Protein AF-A0A5E7UI82-F1 (afdb_monomer_lite)

Secondary structure (DSSP, 8-state):
-HHHHHH-SS-----------EEEEE-TTS-HHHHHHHHHHHHHGGGG-STT-EEEEEE-GGGHHHHHHHHHHHHHTS-BS-TTSTT--B---S-HHHHHHHHHHHHHHHHTT---SS------

InterPro domains:
  IPR015590 Aldehyde dehydrogenase domain [PF00171] (9-121)
  IPR016161 Aldehyde/histidinol dehydrogenase [SSF53720] (8-122)
  IPR016162 Aldehyde dehydrogenase, N-terminal [G3DSA:3.40.605.10] (8-19)
  IPR016163 Aldehyde dehydrogenase, C-terminal [G3DSA:3.40.309.10] (20-122)
  IPR029510 Aldehyde dehydrogenase, glutamic acid active site [PS00687] (16-23)

Structure (mmCIF, N/CA/C/O backbone):
data_AF-A0A5E7UI82-F1
#
_entry.id   AF-A0A5E7UI82-F1
#
loop_
_atom_site.group_PDB
_atom_site.id
_atom_site.type_symbol
_atom_site.label_atom_id
_atom_site.label_alt_id
_atom_site.label_comp_id
_atom_site.label_asym_id
_atom_site.label_entity_id
_atom_site.label_seq_id
_atom_site.pdbx_PDB_ins_code
_atom_site.Cartn_x
_atom_site.Cartn_y
_atom_site.Cartn_z
_atom_site.occupancy
_atom_site.B_iso_or_equiv
_atom_site.auth_seq_id
_atom_site.auth_comp_id
_atom_site.auth_asym_id
_atom_site.auth_atom_id
_atom_site.pdbx_PDB_model_num
ATOM 1 N N . MET A 1 1 ? 8.226 8.620 -22.825 1.00 57.12 1 MET A N 1
ATOM 2 C CA . MET A 1 1 ? 7.132 8.193 -23.726 1.00 57.12 1 MET A CA 1
ATOM 3 C C . MET A 1 1 ? 6.188 9.333 -24.093 1.00 57.12 1 MET A C 1
ATOM 5 O O . MET A 1 1 ? 6.048 9.569 -25.282 1.00 57.12 1 MET A O 1
ATOM 9 N N . GLY A 1 2 ? 5.618 10.084 -23.137 1.00 66.12 2 GLY A N 1
ATOM 10 C CA . GLY A 1 2 ? 4.717 11.211 -23.448 1.00 66.12 2 GLY A CA 1
ATOM 11 C C . GLY A 1 2 ? 5.321 12.284 -24.367 1.00 66.12 2 GLY A C 1
ATOM 12 O O . GLY A 1 2 ? 4.679 12.689 -25.323 1.00 66.12 2 GLY A O 1
ATOM 13 N N . ALA A 1 3 ? 6.590 12.663 -24.168 1.00 74.06 3 ALA A N 1
ATOM 14 C CA . ALA A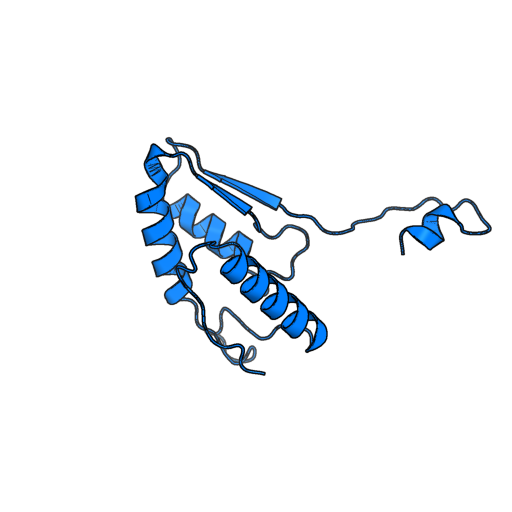 1 3 ? 7.254 13.653 -25.025 1.00 74.06 3 ALA A CA 1
ATOM 15 C C . ALA A 1 3 ? 7.252 13.255 -26.513 1.00 74.06 3 ALA A C 1
ATOM 17 O O . ALA A 1 3 ? 6.816 14.034 -27.345 1.00 74.06 3 ALA A O 1
ATOM 18 N N . LEU A 1 4 ? 7.631 12.014 -26.842 1.00 71.12 4 LEU A N 1
ATOM 19 C CA . LEU A 1 4 ? 7.652 11.516 -28.226 1.00 71.12 4 LEU A CA 1
ATOM 20 C C . LEU A 1 4 ? 6.255 11.424 -28.860 1.00 71.12 4 LEU A C 1
ATOM 22 O O . LEU A 1 4 ? 6.140 11.504 -30.079 1.00 71.12 4 LEU A O 1
ATOM 26 N N . ALA A 1 5 ? 5.205 11.263 -28.049 1.00 72.19 5 ALA A N 1
ATOM 27 C CA . ALA A 1 5 ? 3.826 11.296 -28.528 1.00 72.19 5 ALA A CA 1
ATOM 28 C C . ALA A 1 5 ? 3.387 12.709 -28.957 1.00 72.19 5 ALA A C 1
ATOM 30 O O . ALA A 1 5 ? 2.536 12.835 -29.831 1.00 72.19 5 ALA A O 1
ATOM 31 N N . VAL A 1 6 ? 3.978 13.756 -28.371 1.00 73.12 6 VAL A N 1
ATOM 32 C CA . VAL A 1 6 ? 3.637 15.165 -28.642 1.00 73.12 6 VAL A CA 1
ATOM 33 C C . VAL A 1 6 ? 4.618 15.818 -29.624 1.00 73.12 6 VAL A C 1
ATOM 35 O O . VAL A 1 6 ? 4.234 16.713 -30.368 1.00 73.12 6 VAL A O 1
ATOM 38 N N . THR A 1 7 ? 5.876 15.368 -29.662 1.00 80.31 7 THR A N 1
ATOM 39 C CA . THR A 1 7 ? 6.951 15.964 -30.480 1.00 80.31 7 THR A CA 1
ATOM 40 C C . THR A 1 7 ? 7.342 15.130 -31.700 1.00 80.31 7 THR A C 1
ATOM 42 O O . THR A 1 7 ? 8.289 15.472 -32.408 1.00 80.31 7 THR A O 1
ATOM 45 N N . GLY A 1 8 ? 6.645 14.018 -31.951 1.00 80.81 8 GLY A N 1
ATOM 46 C CA . GLY A 1 8 ? 6.918 13.154 -33.092 1.00 80.81 8 GLY A CA 1
ATOM 47 C C . GLY A 1 8 ? 6.693 13.871 -34.435 1.00 80.81 8 GLY A C 1
ATOM 48 O O . GLY A 1 8 ? 5.761 14.660 -34.562 1.00 80.81 8 GLY A O 1
ATOM 49 N N . PRO A 1 9 ? 7.479 13.557 -35.483 1.00 82.56 9 PRO A N 1
ATOM 50 C CA . PRO A 1 9 ? 7.353 14.182 -36.808 1.00 82.56 9 PRO A CA 1
ATOM 51 C C . PRO A 1 9 ? 6.059 13.804 -37.552 1.00 82.56 9 PRO A C 1
ATOM 53 O O . PRO A 1 9 ? 5.797 14.307 -38.640 1.00 82.56 9 PRO A O 1
ATOM 56 N N . THR A 1 10 ? 5.258 12.889 -36.998 1.00 81.25 10 THR A N 1
ATOM 57 C CA . THR A 1 10 ? 3.989 12.424 -37.570 1.00 81.25 10 THR A CA 1
ATOM 58 C C . THR A 1 10 ? 2.903 12.430 -36.502 1.00 81.25 10 THR A C 1
ATOM 60 O O . THR A 1 10 ? 3.121 11.958 -35.386 1.00 81.25 10 THR A O 1
ATOM 63 N N . LEU A 1 11 ? 1.716 12.928 -36.857 1.00 78.88 11 LEU A N 1
ATOM 64 C CA . LEU A 1 11 ? 0.528 12.900 -36.003 1.00 78.88 11 LEU A CA 1
ATOM 65 C C . LEU A 1 11 ? -0.033 11.476 -35.953 1.00 78.88 11 LEU A C 1
ATOM 67 O O . LEU A 1 11 ? -0.813 11.062 -36.811 1.00 78.88 11 LEU A O 1
ATOM 71 N N . LYS A 1 12 ? 0.387 10.711 -34.945 1.00 81.31 12 LYS A N 1
ATOM 72 C CA . LYS A 1 12 ? -0.172 9.389 -34.645 1.00 81.31 12 LYS A CA 1
ATOM 73 C C . LYS A 1 12 ? -1.218 9.511 -33.545 1.00 81.31 12 LYS A C 1
ATOM 75 O O . LYS A 1 12 ? -1.016 10.218 -32.564 1.00 81.31 12 LYS A O 1
ATOM 80 N N . ARG A 1 13 ? -2.324 8.776 -33.682 1.00 83.19 13 ARG A N 1
ATOM 81 C CA . ARG A 1 13 ? -3.260 8.579 -32.572 1.00 83.19 13 ARG A CA 1
ATOM 82 C C . ARG A 1 13 ? -2.550 7.767 -31.487 1.00 83.19 13 ARG A C 1
ATOM 84 O O . ARG A 1 13 ? -1.969 6.728 -31.790 1.00 83.19 13 ARG A O 1
ATOM 91 N N . VAL A 1 14 ? -2.605 8.238 -30.246 1.00 85.88 14 VAL A N 1
ATOM 92 C CA . VAL A 1 14 ? -1.973 7.585 -29.094 1.00 85.88 14 VAL A CA 1
ATOM 93 C C . VAL A 1 14 ? -2.997 7.336 -27.991 1.00 85.88 14 VAL A C 1
ATOM 95 O O . VAL A 1 14 ? -3.899 8.145 -27.793 1.00 85.88 14 VAL A O 1
ATOM 98 N N . GLY A 1 15 ? -2.840 6.216 -27.286 1.00 89.12 15 GLY A N 1
ATOM 99 C CA . GLY A 1 15 ? -3.470 5.939 -25.995 1.00 89.12 15 GLY A CA 1
ATOM 100 C C . GLY A 1 15 ? -2.361 5.719 -24.970 1.00 89.12 15 GLY A C 1
ATOM 101 O O . GLY A 1 15 ? -1.423 4.970 -25.248 1.00 89.12 15 GLY A O 1
ATOM 102 N N . LEU A 1 16 ? -2.411 6.430 -23.844 1.00 90.06 16 LEU A N 1
ATOM 103 C CA . LEU A 1 16 ? -1.355 6.433 -22.831 1.00 90.06 16 LEU A CA 1
ATOM 104 C C . LEU A 1 16 ? -1.950 6.089 -21.464 1.00 90.06 16 LEU A C 1
ATOM 106 O O . LEU A 1 16 ? -2.747 6.857 -20.942 1.00 90.06 16 LEU A O 1
ATOM 110 N N . GLU A 1 17 ? -1.485 4.991 -20.871 1.00 90.31 17 GLU A N 1
ATOM 111 C CA . GLU A 1 17 ? -1.808 4.578 -19.501 1.00 90.31 17 GLU A CA 1
ATOM 112 C C . GLU A 1 17 ? -0.559 4.785 -18.634 1.00 90.31 17 GLU A C 1
ATOM 114 O O . GLU A 1 17 ? 0.418 4.043 -18.744 1.00 90.31 17 GLU A O 1
ATOM 119 N N . LEU A 1 18 ? -0.537 5.857 -17.839 1.00 91.88 18 LEU A N 1
ATOM 120 C CA . LEU A 1 18 ? 0.688 6.376 -17.203 1.00 91.88 18 LEU A CA 1
ATOM 121 C C . LEU A 1 18 ? 0.782 6.082 -15.699 1.00 91.88 18 LEU A C 1
ATOM 123 O O . LEU A 1 18 ? 1.606 6.673 -15.001 1.00 91.88 18 LEU A O 1
ATOM 127 N N . GLY A 1 19 ? -0.039 5.151 -15.213 1.00 90.00 19 GLY A N 1
ATOM 128 C CA . GLY A 1 19 ? -0.184 4.871 -13.788 1.00 90.00 19 GLY A CA 1
ATOM 129 C C . GLY A 1 19 ? -1.078 5.885 -13.076 1.00 90.00 19 GLY A C 1
ATOM 130 O O . GLY A 1 19 ? -1.655 6.776 -13.698 1.00 90.00 19 GLY A O 1
ATOM 131 N N . GLY A 1 20 ? -1.189 5.740 -11.757 1.00 89.75 20 GLY A N 1
ATOM 132 C CA . GLY A 1 20 ? -1.992 6.621 -10.920 1.00 89.75 20 GLY A CA 1
ATOM 133 C C . GLY A 1 20 ? -1.590 6.565 -9.448 1.00 89.75 20 GLY A C 1
ATOM 134 O O . GLY A 1 20 ? -0.725 5.792 -9.038 1.00 89.75 20 GLY A O 1
ATOM 135 N N . ASN A 1 21 ? -2.241 7.410 -8.655 1.00 91.56 21 ASN A N 1
ATOM 136 C CA . ASN A 1 21 ? -2.164 7.411 -7.198 1.00 91.56 21 ASN A CA 1
ATOM 137 C C . ASN A 1 21 ? -3.572 7.155 -6.648 1.00 91.56 21 ASN A C 1
ATOM 139 O O . ASN A 1 21 ? -4.239 8.085 -6.198 1.00 91.56 21 ASN A O 1
ATOM 143 N N . ALA A 1 22 ? -4.070 5.928 -6.832 1.00 95.00 22 ALA A N 1
ATOM 144 C CA . ALA A 1 22 ? -5.485 5.631 -6.639 1.00 95.00 22 ALA A CA 1
ATOM 145 C C . ALA A 1 22 ? -5.886 5.764 -5.155 1.00 95.00 22 ALA A C 1
ATOM 147 O O . ALA A 1 22 ? -5.217 5.171 -4.298 1.00 95.00 22 ALA A O 1
ATOM 148 N N . PRO A 1 23 ? -6.949 6.533 -4.844 1.00 96.56 23 PRO A N 1
ATOM 149 C CA . PRO A 1 23 ? -7.483 6.624 -3.497 1.00 96.56 23 PRO A CA 1
ATOM 150 C C . PRO A 1 23 ? -8.394 5.432 -3.173 1.00 96.56 23 PRO A C 1
ATOM 152 O O . PRO A 1 23 ? -9.140 4.951 -4.026 1.00 96.56 23 PRO A O 1
ATOM 155 N N . CYS A 1 24 ? -8.382 5.009 -1.914 1.00 97.44 24 CYS A N 1
ATOM 156 C CA . CYS A 1 24 ? -9.345 4.091 -1.314 1.00 97.44 24 CYS A CA 1
ATOM 157 C C . CYS A 1 24 ? -10.061 4.840 -0.188 1.00 97.44 24 CYS A C 1
ATOM 159 O O . CYS A 1 24 ? -9.420 5.193 0.798 1.00 97.44 24 CYS A O 1
ATOM 161 N N . VAL A 1 25 ? -11.356 5.116 -0.347 1.00 98.19 25 VAL A N 1
ATOM 162 C CA . VAL A 1 25 ? -12.147 5.891 0.623 1.00 98.19 25 VAL A CA 1
ATOM 163 C C . VAL A 1 25 ? -13.026 4.945 1.438 1.00 98.19 25 VAL A C 1
ATOM 165 O O . VAL A 1 25 ? -13.784 4.174 0.854 1.00 98.19 25 VAL A O 1
ATOM 168 N N . VAL A 1 26 ? -12.917 5.007 2.764 1.00 98.44 26 VAL A N 1
ATOM 169 C CA . VAL A 1 26 ? -13.695 4.217 3.729 1.00 98.44 26 VAL A CA 1
ATOM 170 C C . VAL A 1 26 ? -14.590 5.175 4.509 1.00 98.44 26 VAL A C 1
ATOM 172 O O . VAL A 1 26 ? -14.083 6.073 5.177 1.00 98.44 26 VAL A O 1
ATOM 175 N N . LEU A 1 27 ? -15.904 5.013 4.369 1.00 98.44 27 LEU A N 1
ATOM 176 C CA . LEU A 1 27 ? -16.913 5.845 5.030 1.00 98.44 27 LEU A CA 1
ATOM 177 C C . LEU A 1 27 ? -17.353 5.218 6.359 1.00 98.44 27 LEU A C 1
ATOM 179 O O . LEU A 1 27 ? -17.062 4.052 6.615 1.00 98.44 27 LEU A O 1
ATOM 183 N N . ASP A 1 28 ? -18.037 5.998 7.190 1.00 97.94 28 ASP A N 1
ATOM 184 C CA . ASP A 1 28 ? -18.496 5.628 8.536 1.00 97.94 28 ASP A CA 1
ATOM 185 C C . ASP A 1 28 ? -19.467 4.433 8.566 1.00 97.94 28 ASP A C 1
ATOM 187 O O . ASP A 1 28 ? -19.557 3.731 9.572 1.00 97.94 28 ASP A O 1
ATOM 191 N N . ASP A 1 29 ? -20.162 4.170 7.460 1.00 97.75 29 ASP A N 1
ATOM 192 C CA . ASP A 1 29 ? -21.077 3.039 7.288 1.00 97.75 29 ASP A CA 1
ATOM 193 C C . ASP A 1 29 ? -20.427 1.788 6.668 1.00 97.75 29 ASP A C 1
ATOM 195 O O . ASP A 1 29 ? -21.113 0.791 6.411 1.00 97.75 29 ASP A O 1
ATOM 199 N N . ALA A 1 30 ? -19.114 1.815 6.421 1.00 98.06 30 ALA A N 1
ATOM 200 C CA . ALA A 1 30 ? -18.404 0.694 5.826 1.00 98.06 30 ALA A CA 1
ATOM 201 C C . ALA A 1 30 ? -18.311 -0.507 6.781 1.00 98.06 30 ALA A C 1
ATOM 203 O O . ALA A 1 30 ? -18.058 -0.377 7.977 1.00 98.06 30 ALA A O 1
ATOM 204 N N . ASP A 1 31 ? -18.412 -1.712 6.217 1.00 98.38 31 ASP A N 1
ATOM 205 C CA . ASP A 1 31 ? -17.972 -2.927 6.904 1.00 98.38 31 ASP A CA 1
ATOM 206 C C . ASP A 1 31 ? -16.449 -2.859 7.095 1.00 98.38 31 ASP A C 1
ATOM 208 O O . ASP A 1 31 ? -15.688 -2.900 6.121 1.00 98.38 31 ASP A O 1
ATOM 212 N N . LEU A 1 32 ? -16.013 -2.719 8.350 1.00 97.94 32 LEU A N 1
ATOM 213 C CA . LEU A 1 32 ? -14.616 -2.478 8.702 1.00 97.94 32 LEU A CA 1
ATOM 214 C C . LEU A 1 32 ? -13.696 -3.625 8.261 1.00 97.94 32 LEU A C 1
ATOM 216 O O . LEU A 1 32 ? -12.637 -3.379 7.680 1.00 97.94 32 LEU A O 1
ATOM 220 N N . ASP A 1 33 ? -14.105 -4.873 8.488 1.00 98.12 33 ASP A N 1
ATOM 221 C CA . ASP A 1 33 ? -13.303 -6.051 8.151 1.00 98.12 33 ASP A CA 1
ATOM 222 C C . ASP A 1 33 ? -13.125 -6.178 6.636 1.00 98.12 33 ASP A C 1
ATOM 224 O O . ASP A 1 33 ? -12.019 -6.446 6.139 1.00 98.12 33 ASP A O 1
ATOM 228 N N . LEU A 1 34 ? -14.206 -5.945 5.887 1.00 98.44 34 LEU A N 1
ATOM 229 C CA . LEU A 1 34 ? -14.173 -5.935 4.431 1.00 98.44 34 LEU A CA 1
ATOM 230 C C . LEU A 1 34 ? -13.328 -4.773 3.898 1.00 98.44 34 LEU A C 1
ATOM 232 O O . LEU A 1 34 ? -12.528 -4.978 2.981 1.00 98.44 34 LEU A O 1
ATOM 236 N N . ALA A 1 35 ? -13.468 -3.576 4.471 1.00 98.50 35 ALA A N 1
ATOM 237 C CA . ALA A 1 35 ? -12.710 -2.393 4.078 1.00 98.50 35 ALA A CA 1
ATOM 238 C C . ALA A 1 35 ? -11.204 -2.595 4.293 1.00 98.50 35 ALA A C 1
ATOM 240 O O . ALA A 1 35 ? -10.410 -2.346 3.381 1.00 98.50 35 ALA A O 1
ATOM 241 N N . VAL A 1 36 ? -10.804 -3.118 5.456 1.00 98.69 36 VAL A N 1
ATOM 242 C CA . VAL A 1 36 ? -9.406 -3.458 5.758 1.00 98.69 36 VAL A CA 1
ATOM 243 C C . VAL A 1 36 ? -8.892 -4.520 4.790 1.00 98.69 36 VAL A C 1
ATOM 245 O O . VAL A 1 36 ? -7.810 -4.363 4.221 1.00 98.69 36 VAL A O 1
ATOM 248 N N . HIS A 1 37 ? -9.661 -5.586 4.546 1.00 98.25 37 HIS A N 1
ATOM 249 C CA . HIS A 1 37 ? -9.268 -6.626 3.594 1.00 98.25 37 HIS A CA 1
ATOM 250 C C . HIS A 1 37 ? -9.053 -6.060 2.182 1.00 98.25 37 HIS A C 1
ATOM 252 O O . HIS A 1 37 ? -8.004 -6.298 1.576 1.00 98.25 37 HIS A O 1
ATOM 258 N N . ALA A 1 38 ? -10.007 -5.275 1.677 1.00 98.12 38 ALA A N 1
ATOM 259 C CA . ALA A 1 38 ? -9.928 -4.652 0.362 1.00 98.12 38 ALA A CA 1
ATOM 260 C C . ALA A 1 38 ? -8.736 -3.691 0.255 1.00 98.12 38 ALA A C 1
ATOM 262 O O . ALA A 1 38 ? -8.021 -3.712 -0.748 1.00 98.12 38 ALA A O 1
ATOM 263 N N . ALA A 1 39 ? -8.470 -2.899 1.297 1.00 98.31 39 ALA A N 1
ATOM 264 C CA . ALA A 1 39 ? -7.332 -1.990 1.342 1.00 98.31 39 ALA A CA 1
ATOM 265 C C . ALA A 1 39 ? -5.990 -2.738 1.322 1.00 98.31 39 ALA A C 1
ATOM 267 O O . ALA A 1 39 ? -5.083 -2.353 0.581 1.00 98.31 39 ALA A O 1
ATOM 268 N N . VAL A 1 40 ? -5.860 -3.834 2.082 1.00 98.19 40 VAL A N 1
ATOM 269 C CA . VAL A 1 40 ? -4.641 -4.658 2.086 1.00 98.19 40 VAL A CA 1
ATOM 270 C C . VAL A 1 40 ? -4.407 -5.283 0.714 1.00 98.19 40 VAL A C 1
ATOM 272 O O . VAL A 1 40 ? -3.314 -5.149 0.161 1.00 98.19 40 VAL A O 1
ATOM 275 N N . VAL A 1 41 ? -5.425 -5.910 0.120 1.00 97.06 41 VAL A N 1
ATOM 276 C CA . VAL A 1 41 ? -5.306 -6.491 -1.226 1.00 97.06 41 VAL A CA 1
ATOM 277 C C . VAL A 1 41 ? -4.966 -5.404 -2.248 1.00 97.06 41 VAL A C 1
ATOM 279 O O . VAL A 1 41 ? -4.004 -5.549 -3.001 1.00 97.06 41 VAL A O 1
ATOM 282 N N . GLY A 1 42 ? -5.690 -4.283 -2.236 1.00 97.12 42 GLY A N 1
ATOM 283 C CA . GLY A 1 42 ? -5.485 -3.173 -3.167 1.00 97.12 42 GLY A CA 1
ATOM 284 C C . GLY A 1 42 ? -4.108 -2.514 -3.058 1.00 97.12 42 GLY A C 1
ATOM 285 O O . GLY A 1 42 ? -3.587 -2.021 -4.060 1.00 97.12 42 GLY A O 1
ATOM 286 N N . ARG A 1 43 ? -3.488 -2.515 -1.871 1.00 97.06 43 ARG A N 1
ATOM 287 C CA . ARG A 1 43 ? -2.153 -1.937 -1.666 1.00 97.06 43 ARG A CA 1
ATOM 288 C C . ARG A 1 43 ? -1.019 -2.910 -1.979 1.00 97.06 43 ARG A C 1
ATOM 290 O O . ARG A 1 43 ? -0.002 -2.474 -2.523 1.00 97.06 43 ARG A O 1
ATOM 297 N N . PHE A 1 44 ? -1.161 -4.179 -1.596 1.00 96.75 44 PHE A N 1
ATOM 298 C CA . PHE A 1 44 ? -0.046 -5.130 -1.527 1.00 96.75 44 PHE A CA 1
ATOM 299 C C . PHE A 1 44 ? -0.063 -6.223 -2.601 1.00 96.75 44 PHE A C 1
ATOM 301 O O . PHE A 1 44 ? 0.951 -6.908 -2.772 1.00 96.75 44 PHE A O 1
ATOM 308 N N . LEU A 1 45 ? -1.147 -6.366 -3.374 1.00 94.81 45 LEU A N 1
ATOM 309 C CA . LEU A 1 45 ? -1.160 -7.256 -4.535 1.00 94.81 45 LEU A CA 1
ATOM 310 C C . LEU A 1 45 ? -0.020 -6.881 -5.494 1.00 94.81 45 LEU A C 1
ATOM 312 O O . LEU A 1 45 ? 0.200 -5.708 -5.798 1.00 94.81 45 LEU A O 1
ATOM 316 N N . HIS A 1 46 ? 0.739 -7.886 -5.936 1.00 94.62 46 HIS A N 1
ATOM 317 C CA . HIS A 1 46 ? 1.952 -7.698 -6.738 1.00 94.62 46 HIS A CA 1
ATOM 318 C C . HIS A 1 46 ? 2.934 -6.672 -6.134 1.00 94.62 46 HIS A C 1
ATOM 320 O O . HIS A 1 46 ? 3.531 -5.854 -6.838 1.00 94.62 46 HIS A O 1
ATOM 326 N N . GLN A 1 47 ? 3.075 -6.678 -4.802 1.00 94.44 47 GLN A N 1
ATOM 327 C CA . GLN A 1 47 ? 3.968 -5.786 -4.051 1.00 94.44 47 GLN A CA 1
ATOM 328 C C . GLN A 1 47 ? 3.629 -4.297 -4.270 1.00 94.44 47 GLN A C 1
ATOM 330 O O . GLN A 1 47 ? 4.487 -3.420 -4.150 1.00 94.44 47 GLN A O 1
ATOM 335 N N . GLY A 1 48 ? 2.379 -4.006 -4.647 1.00 94.44 48 GLY A N 1
ATOM 336 C CA . GLY A 1 48 ? 1.917 -2.668 -4.994 1.00 94.44 48 GLY A CA 1
ATOM 337 C C . GLY A 1 48 ? 2.405 -2.157 -6.353 1.00 94.44 48 GLY A C 1
ATOM 338 O O . GLY A 1 48 ? 2.182 -0.985 -6.662 1.00 94.44 48 GLY A O 1
ATOM 339 N N . GLN A 1 49 ? 3.027 -3.001 -7.183 1.00 95.94 49 GLN A N 1
ATOM 340 C CA . GLN A 1 49 ? 3.541 -2.665 -8.519 1.00 95.94 49 GLN A CA 1
ATOM 341 C C . GLN A 1 49 ? 2.440 -2.743 -9.596 1.00 95.94 49 GLN A C 1
ATOM 343 O O . GLN A 1 49 ? 2.646 -3.266 -10.689 1.00 95.94 49 GLN A O 1
ATOM 348 N N . ILE A 1 50 ? 1.253 -2.221 -9.281 1.00 95.81 50 ILE A N 1
ATOM 349 C CA . ILE A 1 50 ? 0.081 -2.171 -10.163 1.00 95.81 50 ILE A CA 1
ATOM 350 C C . ILE A 1 50 ? -0.293 -0.701 -10.379 1.00 95.81 50 ILE A C 1
ATOM 352 O O . ILE A 1 50 ? -0.283 0.103 -9.450 1.00 95.81 50 ILE A O 1
ATOM 356 N N . CYS A 1 51 ? -0.637 -0.327 -11.613 1.00 94.12 51 CYS A N 1
ATOM 357 C CA . CYS A 1 51 ? -0.980 1.056 -11.974 1.00 94.12 51 CYS A CA 1
ATOM 358 C C . CYS A 1 51 ? -2.170 1.634 -11.187 1.00 94.12 51 CYS A C 1
ATOM 360 O O . CYS A 1 51 ? -2.257 2.850 -11.034 1.00 94.12 51 CYS A O 1
ATOM 362 N N . MET A 1 52 ? -3.057 0.764 -10.701 1.00 94.25 52 MET A N 1
ATOM 363 C CA . MET A 1 52 ? -4.274 1.091 -9.956 1.00 94.25 52 MET A CA 1
ATOM 364 C C . MET A 1 52 ? -4.168 0.756 -8.458 1.00 94.25 52 MET A C 1
ATOM 366 O O . MET A 1 52 ? -5.193 0.728 -7.786 1.00 94.25 52 MET A O 1
ATOM 370 N N . SER A 1 53 ? -2.968 0.464 -7.933 1.00 96.56 53 SER A N 1
ATOM 371 C CA . SER A 1 53 ? -2.787 0.167 -6.504 1.00 96.56 53 SER A CA 1
ATOM 372 C C . SER A 1 53 ? -3.337 1.289 -5.620 1.00 96.56 53 SER A C 1
ATOM 374 O O . SER A 1 53 ? -3.096 2.471 -5.891 1.00 96.56 53 SER A O 1
ATOM 376 N N . SER A 1 54 ? -3.995 0.909 -4.524 1.00 96.38 54 SER A N 1
ATOM 377 C CA . SER A 1 54 ? -4.501 1.827 -3.499 1.00 96.38 54 SER A CA 1
ATOM 378 C C . SER A 1 54 ? -3.336 2.424 -2.711 1.00 96.38 54 SER A C 1
ATOM 380 O O . SER A 1 54 ? -2.893 1.869 -1.707 1.00 96.38 54 SER A O 1
ATOM 382 N N . ASN A 1 55 ? -2.794 3.535 -3.201 1.00 94.38 55 ASN A N 1
ATOM 383 C CA . ASN A 1 55 ? -1.613 4.187 -2.631 1.00 94.38 55 ASN A CA 1
ATOM 384 C C . ASN A 1 55 ? -1.974 5.240 -1.576 1.00 94.38 55 ASN A C 1
ATOM 386 O O . ASN A 1 55 ? -1.112 5.642 -0.797 1.00 94.38 55 ASN A O 1
ATOM 390 N N . TRP A 1 56 ? -3.238 5.667 -1.542 1.00 95.19 56 TRP A N 1
ATOM 391 C CA . TRP A 1 56 ? -3.752 6.608 -0.558 1.00 95.19 56 TRP A CA 1
ATOM 392 C C . TRP A 1 56 ? -5.061 6.082 0.024 1.00 95.19 56 TRP A C 1
ATOM 394 O O . TRP A 1 56 ? -6.039 5.921 -0.698 1.00 95.19 56 TRP A O 1
ATOM 404 N N . ILE A 1 57 ? -5.078 5.782 1.319 1.00 97.88 57 ILE A N 1
ATOM 405 C CA . ILE A 1 57 ? -6.281 5.328 2.019 1.00 97.88 57 ILE A CA 1
ATOM 406 C C . ILE A 1 57 ? -6.801 6.505 2.844 1.00 97.88 57 ILE A C 1
ATOM 408 O O . ILE A 1 57 ? -6.049 7.096 3.616 1.00 97.88 57 ILE A O 1
ATOM 412 N N . ILE A 1 58 ? -8.063 6.866 2.634 1.00 98.25 58 ILE A N 1
ATOM 413 C CA . ILE A 1 58 ? -8.758 7.964 3.307 1.00 98.25 58 ILE A CA 1
ATOM 414 C C . ILE A 1 58 ? -9.889 7.326 4.101 1.00 98.25 58 ILE A C 1
ATOM 416 O O . ILE A 1 58 ? -10.746 6.666 3.520 1.00 98.25 58 ILE A O 1
ATOM 420 N N . VAL A 1 59 ? -9.878 7.505 5.413 1.00 98.44 59 VAL A N 1
ATOM 421 C CA . VAL A 1 59 ? -10.840 6.875 6.320 1.00 98.44 59 VAL A CA 1
ATOM 422 C C . VAL A 1 59 ? -11.623 7.971 7.019 1.00 98.44 59 VAL A C 1
ATOM 424 O O . VAL A 1 59 ? -11.041 8.996 7.387 1.00 98.44 59 VAL A O 1
ATOM 427 N N . ASP A 1 60 ? -12.928 7.769 7.176 1.00 98.62 60 ASP A N 1
ATOM 428 C CA . ASP A 1 60 ? -13.743 8.620 8.031 1.00 98.62 60 ASP A CA 1
ATOM 429 C C . ASP A 1 60 ? -13.150 8.693 9.447 1.00 98.62 60 ASP A C 1
ATOM 431 O O . ASP A 1 60 ? -12.658 7.703 9.992 1.00 98.62 60 ASP A O 1
ATOM 435 N N . ALA A 1 61 ? -13.186 9.883 10.046 1.00 98.31 61 ALA A N 1
ATOM 436 C CA . ALA A 1 61 ? -12.562 10.135 11.341 1.00 98.31 61 ALA A CA 1
ATOM 437 C C . ALA A 1 61 ? -13.123 9.233 12.454 1.00 98.31 61 ALA A C 1
ATOM 439 O O . ALA A 1 61 ? -12.385 8.876 13.369 1.00 98.31 61 ALA A O 1
ATOM 440 N N . SER A 1 62 ? -14.398 8.840 12.369 1.00 98.12 62 SER A N 1
ATOM 441 C CA . SER A 1 62 ? -15.040 7.963 13.356 1.00 98.12 62 SER A CA 1
ATOM 442 C C . SER A 1 62 ? -14.496 6.530 13.360 1.00 98.12 62 SER A C 1
ATOM 444 O O . SER A 1 62 ? -14.586 5.867 14.388 1.00 98.12 62 SER A O 1
ATOM 446 N N . LEU A 1 63 ? -13.904 6.072 12.250 1.00 97.88 63 LEU A N 1
ATOM 447 C CA . LEU A 1 63 ? -13.343 4.724 12.090 1.00 97.88 63 LEU A CA 1
ATOM 448 C C . LEU A 1 63 ? -11.811 4.709 12.061 1.00 97.88 63 LEU A C 1
ATOM 450 O O . LEU A 1 63 ? -11.211 3.647 11.904 1.00 97.88 63 LEU A O 1
ATOM 454 N N . GLN A 1 64 ? -11.161 5.873 12.150 1.00 97.25 64 GLN A N 1
ATOM 455 C CA . GLN A 1 64 ? -9.731 6.004 11.876 1.00 97.25 64 GLN A CA 1
ATOM 456 C C . GLN A 1 64 ? -8.876 5.084 12.757 1.00 97.25 64 GLN A C 1
ATOM 458 O O . GLN A 1 64 ? -8.024 4.373 12.227 1.00 97.25 64 GLN A O 1
ATOM 463 N N . GLU A 1 65 ? -9.074 5.120 14.076 1.00 98.00 65 GLU A N 1
ATOM 464 C CA . GLU A 1 65 ? -8.259 4.354 15.027 1.00 98.00 65 GLU A CA 1
ATOM 465 C C . GLU A 1 65 ? -8.425 2.847 14.795 1.00 98.00 65 GLU A C 1
ATOM 467 O O . GLU A 1 65 ? -7.440 2.159 14.513 1.00 98.00 65 GLU A O 1
ATOM 472 N N . ASP A 1 66 ? -9.672 2.371 14.782 1.00 98.38 66 ASP A N 1
ATOM 473 C CA . ASP A 1 66 ? -10.012 0.959 14.578 1.00 98.38 66 ASP A CA 1
ATOM 474 C C . ASP A 1 66 ? -9.512 0.433 13.220 1.00 98.38 66 ASP A C 1
ATOM 476 O O . ASP A 1 66 ? -8.946 -0.661 13.127 1.00 98.38 66 ASP A O 1
ATOM 480 N N . PHE A 1 67 ? -9.669 1.222 12.150 1.00 98.69 67 PHE A N 1
ATOM 481 C CA . PHE A 1 67 ? -9.183 0.854 10.821 1.00 98.69 67 PHE A CA 1
ATOM 482 C C . PHE A 1 67 ? -7.662 0.752 10.789 1.00 98.69 67 PHE A C 1
ATOM 484 O O . PHE A 1 67 ? -7.121 -0.207 10.234 1.00 98.69 67 PHE A O 1
ATOM 491 N N . VAL A 1 68 ? -6.959 1.744 11.342 1.00 98.44 68 VAL A N 1
ATOM 492 C CA . VAL A 1 68 ? -5.495 1.784 11.323 1.00 98.44 68 VAL A CA 1
ATOM 493 C C . VAL A 1 68 ?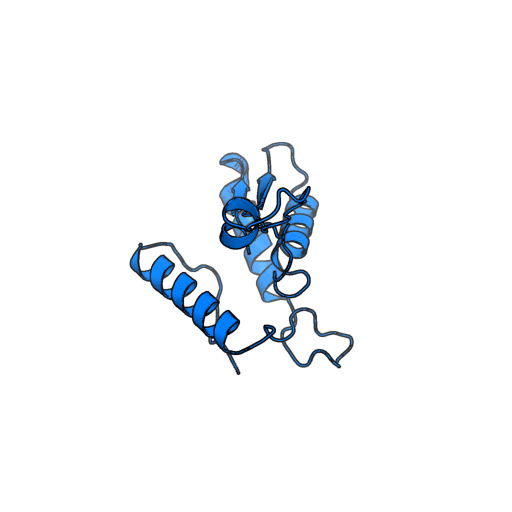 -4.919 0.606 12.104 1.00 98.44 68 VAL A C 1
ATOM 495 O O . VAL A 1 68 ? -4.013 -0.059 11.595 1.00 98.44 68 VAL A O 1
ATOM 498 N N . GLU A 1 69 ? -5.459 0.308 13.287 1.00 98.56 69 GLU A N 1
ATOM 499 C CA . GLU A 1 69 ? -5.035 -0.837 14.096 1.00 98.56 69 GLU A CA 1
ATOM 500 C C . GLU A 1 69 ? -5.228 -2.156 13.333 1.00 98.56 69 GLU A C 1
ATOM 502 O O . GLU A 1 69 ? -4.268 -2.911 13.128 1.00 98.56 69 GLU A O 1
ATOM 507 N N . ALA A 1 70 ? -6.439 -2.401 12.825 1.00 98.56 70 ALA A N 1
ATOM 508 C CA . ALA A 1 70 ? -6.765 -3.622 12.094 1.00 98.56 70 ALA A CA 1
ATOM 509 C C . ALA A 1 70 ? -5.955 -3.769 10.793 1.00 98.56 70 ALA A C 1
ATOM 511 O O . ALA A 1 70 ? -5.496 -4.867 10.452 1.00 98.56 70 ALA A O 1
ATOM 512 N N . PHE A 1 71 ? -5.737 -2.669 10.068 1.00 98.69 71 PHE A N 1
ATOM 513 C CA . PHE A 1 71 ? -4.926 -2.650 8.854 1.00 98.69 71 PHE A CA 1
ATOM 514 C C . PHE A 1 71 ? -3.468 -2.993 9.152 1.00 98.69 71 PHE A C 1
ATOM 516 O O . PHE A 1 71 ? -2.902 -3.868 8.494 1.00 98.69 71 PHE A O 1
ATOM 523 N N . VAL A 1 72 ? -2.859 -2.355 10.156 1.00 98.56 72 VAL A N 1
ATOM 524 C CA . VAL A 1 72 ? -1.468 -2.626 10.546 1.00 98.56 72 VAL A CA 1
ATOM 525 C C . VAL A 1 72 ? -1.293 -4.082 10.969 1.00 98.56 72 VAL A C 1
ATOM 527 O O . VAL A 1 72 ? -0.334 -4.724 10.529 1.00 98.56 72 VAL A O 1
ATOM 530 N N . GLU A 1 73 ? -2.218 -4.628 11.759 1.00 98.44 73 GLU A N 1
ATOM 531 C CA . GLU A 1 73 ? -2.150 -6.025 12.187 1.00 98.44 73 GLU A CA 1
ATOM 532 C C . GLU A 1 73 ? -2.265 -6.987 10.998 1.00 98.44 73 GLU A C 1
ATOM 534 O O . GLU A 1 73 ? -1.456 -7.907 10.855 1.00 98.44 73 GLU A O 1
ATOM 539 N N . ARG A 1 74 ? -3.189 -6.735 10.062 1.00 98.06 74 ARG A N 1
ATOM 540 C CA . ARG A 1 74 ? -3.314 -7.565 8.857 1.00 98.06 74 ARG A CA 1
ATOM 541 C C . ARG A 1 74 ? -2.064 -7.504 7.980 1.00 98.06 74 ARG A C 1
ATOM 543 O O . ARG A 1 74 ? -1.648 -8.532 7.448 1.00 98.06 74 ARG A O 1
ATOM 550 N N . VAL A 1 75 ? -1.460 -6.325 7.825 1.00 97.88 75 VAL A N 1
ATOM 551 C CA . VAL A 1 75 ? -0.236 -6.155 7.026 1.00 97.88 75 VAL A CA 1
ATOM 552 C C . VAL A 1 75 ? 0.954 -6.857 7.681 1.00 97.88 75 VAL A C 1
ATOM 554 O O . VAL A 1 75 ? 1.752 -7.478 6.979 1.00 97.88 75 VAL A O 1
ATOM 557 N N . ARG A 1 76 ? 1.062 -6.827 9.015 1.00 97.38 76 ARG A N 1
ATOM 558 C CA . ARG A 1 76 ? 2.125 -7.515 9.769 1.00 97.38 76 ARG A CA 1
ATOM 559 C C . ARG A 1 76 ? 2.134 -9.027 9.531 1.00 97.38 76 ARG A C 1
ATOM 561 O O . ARG A 1 76 ? 3.196 -9.642 9.579 1.00 97.38 76 ARG A O 1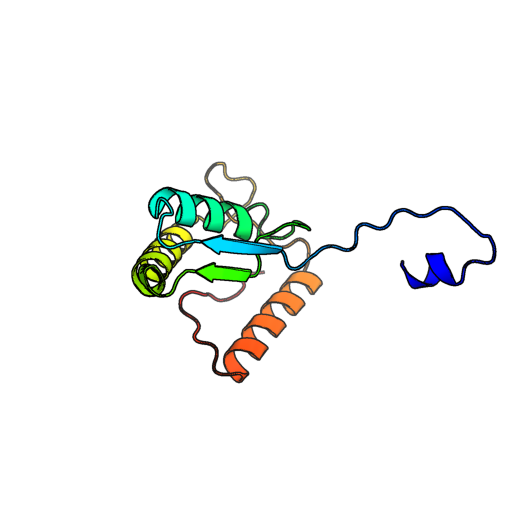
ATOM 568 N N . GLN A 1 77 ? 0.971 -9.614 9.263 1.00 96.75 77 GLN A N 1
ATOM 569 C CA . GLN A 1 77 ? 0.800 -11.049 9.031 1.00 96.75 77 GLN A CA 1
ATOM 570 C C . GLN A 1 77 ? 1.117 -11.487 7.590 1.00 96.75 77 GLN A C 1
ATOM 572 O O . GLN A 1 77 ? 1.145 -12.686 7.308 1.00 96.75 77 GLN A O 1
ATOM 577 N N . LEU A 1 78 ? 1.359 -10.554 6.660 1.00 95.81 78 LEU A N 1
ATOM 578 C CA . LEU A 1 78 ? 1.685 -10.902 5.277 1.00 95.81 78 LEU A CA 1
ATOM 579 C C . LEU A 1 78 ? 3.053 -11.588 5.203 1.00 95.81 78 LEU A C 1
ATOM 581 O O . LEU A 1 78 ? 4.078 -11.009 5.566 1.00 95.81 78 LEU A O 1
ATOM 585 N N . LYS A 1 79 ? 3.087 -12.818 4.676 1.00 95.19 79 LYS A N 1
ATOM 586 C CA . LYS A 1 79 ? 4.343 -13.547 4.484 1.00 95.19 79 LYS A CA 1
ATOM 587 C C . LYS A 1 79 ? 5.160 -12.914 3.356 1.00 95.19 79 LYS A C 1
ATOM 589 O O . LYS A 1 79 ? 4.760 -12.949 2.190 1.00 95.19 79 LYS A O 1
ATOM 594 N N . VAL A 1 80 ? 6.320 -12.373 3.718 1.00 94.38 80 VAL A N 1
ATOM 595 C CA . VAL A 1 80 ? 7.339 -11.870 2.789 1.00 94.38 80 VAL A CA 1
ATOM 596 C C . VAL A 1 80 ? 8.368 -12.970 2.538 1.00 94.38 80 VAL A C 1
ATOM 598 O O . VAL A 1 80 ? 8.826 -13.598 3.494 1.00 94.38 80 VAL A O 1
ATOM 601 N N . GLY A 1 81 ? 8.751 -13.218 1.285 1.00 93.44 81 GLY A N 1
ATOM 602 C CA . GLY A 1 81 ? 9.744 -14.253 1.004 1.00 93.44 81 GLY A CA 1
ATOM 603 C C . GLY A 1 81 ? 9.934 -14.609 -0.465 1.00 93.44 81 GLY A C 1
ATOM 604 O O . GLY A 1 81 ? 9.663 -13.816 -1.364 1.00 93.44 81 GLY A O 1
ATOM 605 N N . ASP A 1 82 ? 10.441 -15.822 -0.674 1.00 93.88 82 ASP A N 1
ATOM 606 C CA . ASP A 1 82 ? 10.713 -16.406 -1.985 1.00 93.88 82 ASP A CA 1
ATOM 607 C C . ASP A 1 82 ? 9.407 -16.575 -2.791 1.00 93.88 82 ASP A C 1
ATOM 609 O O . ASP A 1 82 ? 8.484 -17.236 -2.299 1.00 93.88 82 ASP A O 1
ATOM 613 N N . PRO A 1 83 ? 9.295 -15.981 -3.996 1.00 93.50 83 PRO A N 1
ATOM 614 C CA . PRO A 1 83 ? 8.087 -16.051 -4.814 1.00 93.50 83 PRO A CA 1
ATOM 615 C C . PRO A 1 83 ? 7.750 -17.464 -5.318 1.00 93.50 83 PRO A C 1
ATOM 617 O O . PRO A 1 83 ? 6.612 -17.677 -5.731 1.00 93.50 83 PRO A O 1
ATOM 620 N N . ASP A 1 84 ? 8.681 -18.423 -5.265 1.00 95.62 84 ASP A N 1
ATOM 621 C CA . ASP A 1 84 ? 8.420 -19.816 -5.653 1.00 95.62 84 ASP A CA 1
ATOM 622 C C . ASP A 1 84 ? 7.694 -20.612 -4.546 1.00 95.62 84 ASP A C 1
ATOM 624 O O . ASP A 1 84 ? 7.189 -21.714 -4.786 1.00 95.62 84 ASP A O 1
ATOM 628 N N . LEU A 1 85 ? 7.604 -20.069 -3.325 1.00 96.69 85 LEU A N 1
ATOM 629 C CA . LEU A 1 85 ? 6.873 -20.692 -2.221 1.00 96.69 85 LEU A CA 1
ATOM 630 C C . LEU A 1 85 ? 5.381 -20.344 -2.280 1.00 96.69 85 LEU A C 1
ATOM 632 O O . LEU A 1 85 ? 4.996 -19.178 -2.312 1.00 96.69 85 LEU A O 1
ATOM 636 N N . ALA A 1 86 ? 4.529 -21.369 -2.205 1.00 95.06 86 ALA A N 1
ATOM 637 C CA . ALA A 1 86 ? 3.077 -21.234 -2.362 1.00 95.06 86 ALA A CA 1
ATOM 638 C C . ALA A 1 86 ? 2.389 -20.346 -1.307 1.00 95.06 86 ALA A C 1
ATOM 640 O O . ALA A 1 86 ? 1.285 -19.863 -1.542 1.00 95.06 86 ALA A O 1
ATOM 641 N N . ASP A 1 87 ? 3.005 -20.158 -0.141 1.00 95.88 87 ASP A N 1
ATOM 642 C CA . ASP A 1 87 ? 2.475 -19.335 0.946 1.00 95.88 87 ASP A CA 1
ATOM 643 C C . ASP A 1 87 ? 3.088 -17.924 0.999 1.00 95.88 87 ASP A C 1
ATOM 645 O O . ASP A 1 87 ? 2.709 -17.129 1.861 1.00 95.88 87 ASP A O 1
ATOM 649 N N . THR A 1 88 ? 4.011 -17.584 0.091 1.00 95.62 88 THR A N 1
ATOM 650 C CA . THR A 1 88 ? 4.531 -16.218 -0.043 1.00 95.62 88 THR A CA 1
ATOM 651 C C . THR A 1 88 ? 3.455 -15.300 -0.613 1.00 95.62 88 THR A C 1
ATOM 653 O O . THR A 1 88 ? 2.932 -15.518 -1.703 1.00 95.62 88 THR A O 1
ATOM 656 N N . VAL A 1 89 ? 3.166 -14.215 0.106 1.00 94.88 89 VAL A N 1
ATOM 657 C CA . VAL A 1 89 ? 2.218 -13.181 -0.332 1.00 94.88 89 VAL A CA 1
ATOM 658 C C . VAL A 1 89 ? 2.960 -11.993 -0.945 1.00 94.88 89 VAL A C 1
ATOM 660 O O . VAL A 1 89 ? 2.529 -11.419 -1.947 1.00 94.88 89 VAL A O 1
ATOM 663 N N . ILE A 1 90 ? 4.105 -11.628 -0.365 1.00 95.00 90 ILE A N 1
ATOM 664 C CA . ILE A 1 90 ? 4.917 -10.482 -0.777 1.00 95.00 90 ILE A CA 1
ATOM 665 C C . ILE A 1 90 ? 6.286 -10.976 -1.257 1.00 95.00 90 ILE A C 1
ATOM 667 O O . ILE A 1 90 ? 7.140 -11.346 -0.457 1.00 95.00 90 ILE A O 1
ATOM 671 N N . GLY A 1 91 ? 6.482 -10.981 -2.576 1.00 93.81 91 GLY A N 1
ATOM 672 C CA . GLY A 1 91 ? 7.764 -11.262 -3.222 1.00 93.81 91 GLY A CA 1
ATOM 673 C C . GLY A 1 91 ? 8.650 -10.015 -3.385 1.00 93.81 91 GLY A C 1
ATOM 674 O O . GLY A 1 91 ? 8.396 -8.979 -2.761 1.00 93.81 91 GLY A O 1
ATOM 675 N N . PRO A 1 92 ? 9.687 -10.082 -4.237 1.00 94.44 92 PRO A N 1
ATOM 676 C CA . PRO A 1 92 ? 10.615 -8.977 -4.454 1.00 94.44 92 PRO A CA 1
ATOM 677 C C . PRO A 1 92 ? 10.026 -7.872 -5.342 1.00 94.44 92 PRO A C 1
ATOM 679 O O . PRO A 1 92 ? 9.113 -8.085 -6.143 1.00 94.44 92 PRO A O 1
ATOM 682 N N . LEU A 1 93 ? 10.613 -6.677 -5.257 1.00 95.56 93 LEU A N 1
ATOM 683 C CA . LEU A 1 93 ? 10.416 -5.645 -6.276 1.00 95.56 93 LEU A CA 1
ATOM 684 C C . LEU A 1 93 ? 11.164 -6.011 -7.562 1.00 95.56 93 LEU A C 1
ATOM 686 O O . LEU A 1 93 ? 12.183 -6.698 -7.535 1.00 95.56 93 LEU A O 1
ATOM 690 N N . ILE A 1 94 ? 10.687 -5.497 -8.696 1.00 95.69 94 ILE A N 1
ATOM 691 C CA . ILE A 1 94 ? 11.152 -5.919 -10.026 1.00 95.69 94 ILE A CA 1
ATOM 692 C C . ILE A 1 94 ? 12.654 -5.701 -10.270 1.00 95.69 94 ILE A C 1
ATOM 694 O O . ILE A 1 94 ? 13.274 -6.441 -11.030 1.00 95.69 94 ILE A O 1
ATOM 698 N N . ASN A 1 95 ? 13.248 -4.657 -9.685 1.00 95.25 95 ASN A N 1
ATOM 699 C CA . ASN A 1 95 ? 14.680 -4.388 -9.783 1.00 95.25 95 ASN A CA 1
ATOM 700 C C . ASN A 1 95 ? 15.160 -3.405 -8.706 1.00 95.25 95 ASN A C 1
ATOM 702 O O . ASN A 1 95 ? 14.376 -2.702 -8.063 1.00 95.25 95 ASN A O 1
ATOM 706 N N . ARG A 1 96 ? 16.489 -3.298 -8.586 1.00 95.19 96 ARG A N 1
ATOM 707 C CA . ARG A 1 96 ? 17.172 -2.416 -7.634 1.00 95.19 96 ARG A CA 1
ATOM 708 C C . ARG A 1 96 ? 16.763 -0.946 -7.749 1.00 95.19 96 ARG A C 1
ATOM 710 O O . ARG A 1 96 ? 16.572 -0.300 -6.730 1.00 95.19 96 ARG A O 1
ATOM 717 N N . ARG A 1 97 ? 16.568 -0.421 -8.963 1.00 96.38 97 ARG A N 1
ATOM 718 C CA . ARG A 1 97 ? 16.172 0.984 -9.156 1.00 96.38 97 ARG A CA 1
ATOM 719 C C . ARG A 1 97 ? 14.795 1.276 -8.551 1.00 96.38 97 ARG A C 1
ATOM 721 O O . ARG A 1 97 ? 14.600 2.341 -7.969 1.00 96.38 97 ARG A O 1
ATOM 728 N N . GLN A 1 98 ? 13.833 0.362 -8.705 1.00 95.69 98 GLN A N 1
ATOM 729 C CA . GLN A 1 98 ? 12.514 0.510 -8.078 1.00 95.69 98 GLN A CA 1
ATOM 730 C C . GLN A 1 98 ? 12.612 0.414 -6.557 1.00 95.69 98 GLN A C 1
ATOM 732 O O . GLN A 1 98 ? 11.986 1.212 -5.862 1.00 95.69 98 GLN A O 1
ATOM 737 N N . LEU A 1 99 ? 13.450 -0.496 -6.053 1.00 95.00 99 LEU A N 1
ATOM 738 C CA . LEU A 1 99 ? 13.714 -0.618 -4.625 1.00 95.00 99 LEU A CA 1
ATOM 739 C C . LEU A 1 99 ? 14.301 0.667 -4.029 1.00 95.00 99 LEU A C 1
ATOM 741 O O . LEU A 1 99 ? 13.748 1.205 -3.074 1.00 95.00 99 LEU A O 1
ATOM 745 N N . GLU A 1 100 ? 15.372 1.194 -4.619 1.00 95.38 100 GLU A N 1
ATOM 746 C CA . GLU A 1 100 ? 16.011 2.443 -4.187 1.00 95.38 100 GLU A CA 1
ATOM 747 C C . GLU A 1 100 ? 15.017 3.610 -4.200 1.00 95.38 100 GLU A C 1
ATOM 749 O O . GLU A 1 100 ? 14.953 4.390 -3.251 1.00 95.38 100 GLU A O 1
ATOM 754 N N . GLY A 1 101 ? 14.180 3.699 -5.239 1.00 95.69 101 GLY A N 1
ATOM 755 C CA . GLY A 1 101 ? 13.132 4.713 -5.324 1.00 95.69 101 GLY A CA 1
ATOM 756 C C . GLY A 1 101 ? 12.026 4.552 -4.274 1.00 95.69 101 GLY A C 1
ATOM 757 O O . GLY A 1 101 ? 11.458 5.551 -3.838 1.00 95.69 101 GLY A O 1
ATOM 758 N N . ALA A 1 102 ? 11.683 3.328 -3.869 1.00 94.38 102 ALA A N 1
ATOM 759 C CA . ALA A 1 102 ? 10.721 3.087 -2.793 1.00 94.38 102 ALA A CA 1
ATOM 760 C C . ALA A 1 102 ? 11.312 3.472 -1.428 1.00 94.38 102 ALA A C 1
ATOM 762 O O . ALA A 1 102 ? 10.683 4.223 -0.684 1.00 94.38 102 ALA A O 1
ATOM 763 N N . VAL A 1 103 ? 12.546 3.042 -1.146 1.00 94.50 103 VAL A N 1
ATOM 764 C CA . VAL A 1 103 ? 13.275 3.388 0.084 1.00 94.50 103 VAL A CA 1
ATOM 765 C C . VAL A 1 103 ? 13.433 4.903 0.213 1.00 94.50 103 VAL A C 1
ATOM 767 O O . VAL A 1 103 ? 13.100 5.458 1.253 1.00 94.50 103 VAL A O 1
ATOM 770 N N . ALA A 1 104 ? 13.838 5.597 -0.855 1.00 95.56 104 ALA A N 1
ATOM 771 C CA . ALA A 1 104 ? 13.991 7.051 -0.832 1.00 95.56 104 ALA A CA 1
ATOM 772 C C . ALA A 1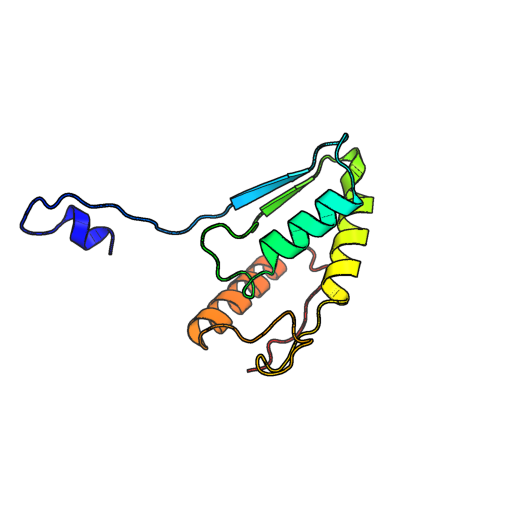 104 ? 12.687 7.790 -0.476 1.00 95.56 104 ALA A C 1
ATOM 774 O O . ALA A 1 104 ? 12.726 8.770 0.263 1.00 95.56 104 ALA A O 1
ATOM 775 N N . ARG A 1 105 ? 11.528 7.317 -0.961 1.00 94.56 105 ARG A N 1
ATOM 776 C CA . ARG A 1 105 ? 10.221 7.904 -0.610 1.00 94.56 105 ARG A CA 1
ATOM 777 C C . ARG A 1 105 ? 9.859 7.672 0.855 1.00 94.56 105 ARG A C 1
ATOM 779 O O . ARG A 1 105 ? 9.331 8.579 1.487 1.00 94.56 105 ARG A O 1
ATOM 786 N N . ILE A 1 106 ? 10.153 6.486 1.388 1.00 93.88 106 ILE A N 1
ATOM 787 C CA . ILE A 1 106 ? 9.930 6.169 2.805 1.00 93.88 106 ILE A CA 1
ATOM 788 C C . ILE A 1 106 ? 10.805 7.063 3.694 1.00 93.88 106 ILE A C 1
ATOM 790 O O . ILE A 1 106 ? 10.310 7.624 4.667 1.00 93.88 106 ILE A O 1
ATOM 794 N N . GLU A 1 107 ? 12.082 7.239 3.352 1.00 93.75 107 GLU A N 1
ATOM 795 C CA . GLU A 1 107 ? 12.985 8.112 4.113 1.00 93.75 107 GLU A CA 1
ATOM 796 C C . GLU A 1 107 ? 12.580 9.591 4.030 1.00 93.75 107 GLU A C 1
ATOM 798 O O . GLU A 1 107 ? 12.617 10.289 5.043 1.00 93.75 107 GLU A O 1
ATOM 803 N N . ALA A 1 108 ? 12.120 10.064 2.866 1.00 95.62 108 ALA A N 1
ATOM 804 C CA . ALA A 1 108 ? 11.572 11.414 2.731 1.00 95.62 108 ALA A CA 1
ATOM 805 C C . ALA A 1 108 ? 10.329 11.622 3.618 1.00 95.62 108 ALA A C 1
ATOM 807 O O . ALA A 1 108 ? 10.261 12.606 4.347 1.00 95.62 108 ALA A O 1
ATOM 808 N N . ALA A 1 109 ? 9.395 10.664 3.634 1.00 94.25 109 ALA A N 1
ATOM 809 C CA . ALA A 1 109 ? 8.200 10.726 4.478 1.00 94.25 109 ALA A CA 1
ATOM 810 C C . ALA A 1 109 ? 8.542 10.811 5.978 1.00 94.25 109 ALA A C 1
ATOM 812 O O . ALA A 1 109 ? 7.974 11.629 6.701 1.00 94.25 109 ALA A O 1
ATOM 813 N N . LYS A 1 110 ? 9.522 10.022 6.444 1.00 92.38 110 LYS A N 1
ATOM 814 C CA . LYS A 1 110 ? 10.018 10.100 7.830 1.00 92.38 110 LYS A CA 1
ATOM 815 C C . LYS A 1 110 ? 10.598 11.478 8.156 1.00 92.38 110 LYS A C 1
ATOM 817 O O . LYS A 1 110 ? 10.379 11.987 9.252 1.00 92.38 110 LYS A O 1
ATOM 822 N N . ALA A 1 111 ? 11.330 12.086 7.219 1.00 95.44 111 ALA A N 1
ATOM 823 C CA . ALA A 1 111 ? 11.891 13.427 7.394 1.00 95.44 111 ALA A CA 1
ATOM 824 C C . ALA A 1 111 ? 10.804 14.516 7.483 1.00 95.44 111 ALA A C 1
ATOM 826 O O . ALA A 1 111 ? 11.003 15.531 8.148 1.00 95.44 111 ALA A O 1
ATOM 827 N N . GLU A 1 112 ? 9.641 14.285 6.871 1.00 95.81 112 GLU A N 1
ATOM 828 C CA . GLU A 1 112 ? 8.454 15.146 6.952 1.00 95.81 112 GLU A CA 1
ATOM 829 C C . GLU A 1 112 ? 7.601 14.899 8.212 1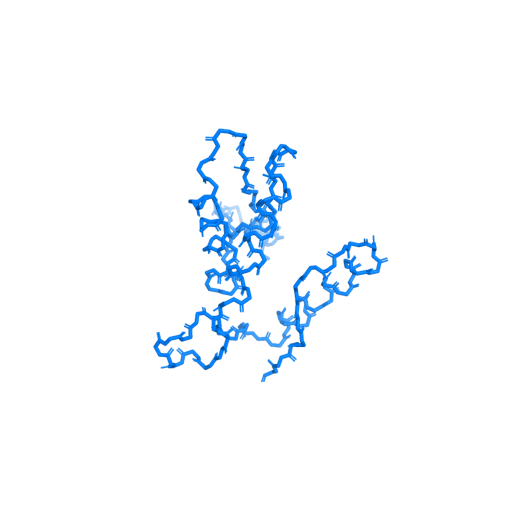.00 95.81 112 GLU A C 1
ATOM 831 O O . GLU A 1 112 ? 6.507 15.442 8.334 1.00 95.81 112 GLU A O 1
ATOM 836 N N . SER A 1 113 ? 8.104 14.135 9.189 1.00 91.25 113 SER A N 1
ATOM 837 C CA . SER A 1 113 ? 7.398 13.800 10.438 1.00 91.25 113 SER A CA 1
ATOM 838 C C . SER A 1 113 ? 6.122 12.970 10.237 1.00 91.25 113 SER A C 1
ATOM 840 O O . SER A 1 113 ? 5.256 12.952 11.111 1.00 91.25 113 SER A O 1
ATOM 842 N N . ILE A 1 114 ? 6.006 12.255 9.111 1.00 93.38 114 ILE A N 1
ATOM 843 C CA . ILE A 1 114 ? 4.970 11.234 8.929 1.00 93.38 114 ILE A CA 1
ATOM 844 C C . ILE A 1 114 ? 5.314 10.043 9.826 1.00 93.38 114 ILE A C 1
ATOM 846 O O . ILE A 1 114 ? 6.419 9.495 9.764 1.00 93.38 114 ILE A O 1
ATOM 850 N N . GLU A 1 115 ? 4.361 9.635 10.658 1.00 93.81 115 GLU A N 1
ATOM 851 C CA . GLU A 1 115 ? 4.525 8.495 11.552 1.00 93.81 115 GLU A CA 1
ATOM 852 C C . GLU A 1 115 ? 4.603 7.177 10.766 1.00 93.81 115 GLU A C 1
ATOM 854 O O . GLU A 1 115 ? 3.746 6.860 9.939 1.00 93.81 115 GLU A O 1
ATOM 859 N N . LEU A 1 116 ? 5.639 6.381 11.044 1.00 94.50 116 LEU A N 1
ATOM 860 C CA . 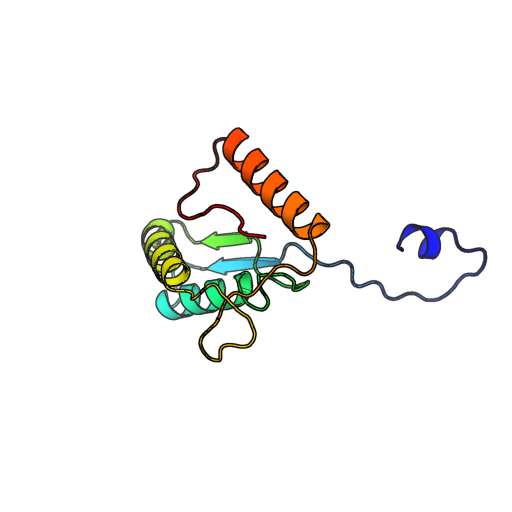LEU A 1 116 ? 5.783 5.037 10.495 1.00 94.50 116 LEU A CA 1
ATOM 861 C C . LEU A 1 116 ? 5.226 4.006 11.483 1.00 94.50 116 LEU A C 1
ATOM 863 O O . LEU A 1 116 ? 5.913 3.622 12.426 1.00 94.50 116 LEU A O 1
ATOM 867 N N . LEU A 1 117 ? 4.020 3.507 11.214 1.00 96.62 117 LEU A N 1
ATOM 868 C CA . LEU A 1 117 ? 3.354 2.507 12.063 1.00 96.62 117 LEU A CA 1
ATOM 869 C C . LEU A 1 117 ? 3.903 1.084 11.872 1.00 96.62 117 LEU A C 1
ATOM 871 O O . LEU A 1 117 ? 3.990 0.297 12.815 1.00 96.62 117 LEU A O 1
ATOM 875 N N . LEU A 1 118 ? 4.279 0.740 10.638 1.00 95.56 118 LEU A N 1
ATOM 876 C CA . LEU A 1 118 ? 4.837 -0.563 10.287 1.00 95.56 118 LEU A CA 1
ATOM 877 C C . LEU A 1 118 ? 5.812 -0.428 9.119 1.00 95.56 118 LEU A C 1
ATOM 879 O O . LEU A 1 118 ? 5.508 0.181 8.097 1.00 95.56 118 LEU A O 1
ATOM 883 N N . GLY A 1 119 ? 6.984 -1.036 9.262 1.00 90.50 119 GLY A N 1
ATOM 884 C CA . GLY A 1 119 ? 8.007 -1.074 8.229 1.00 90.50 119 GLY A CA 1
ATOM 885 C C . GLY A 1 119 ? 9.075 -2.111 8.550 1.00 90.50 119 GLY A C 1
ATOM 886 O O . GLY A 1 119 ? 8.951 -2.887 9.495 1.00 90.50 119 GLY A O 1
ATOM 887 N N . GLY A 1 120 ? 10.141 -2.113 7.762 1.00 86.62 120 GLY A N 1
ATOM 888 C CA . GLY A 1 120 ? 11.273 -3.014 7.922 1.00 86.62 120 GLY A CA 1
ATOM 889 C C . GLY A 1 120 ? 12.433 -2.575 7.040 1.00 86.62 120 GLY A C 1
ATOM 890 O O . GLY A 1 120 ? 12.310 -1.625 6.262 1.00 86.62 120 GLY A O 1
ATOM 891 N N . ALA A 1 121 ? 13.568 -3.256 7.168 1.00 83.75 121 ALA A N 1
ATOM 892 C CA . ALA A 1 121 ? 14.676 -3.060 6.248 1.00 83.75 121 ALA A CA 1
ATOM 893 C C . ALA A 1 121 ? 14.363 -3.738 4.908 1.00 83.75 121 ALA A C 1
ATOM 895 O O . ALA A 1 121 ? 13.798 -4.828 4.862 1.00 83.75 121 ALA A O 1
ATOM 896 N N . ALA A 1 122 ? 14.751 -3.096 3.811 1.00 82.88 122 ALA A N 1
ATOM 897 C CA . ALA A 1 122 ? 14.759 -3.759 2.521 1.00 82.88 122 ALA A CA 1
ATOM 898 C C . ALA A 1 122 ? 15.862 -4.824 2.492 1.00 82.88 122 ALA A C 1
ATOM 900 O O . ALA A 1 122 ? 17.029 -4.522 2.753 1.00 82.88 122 ALA A O 1
ATOM 901 N N . HIS A 1 123 ? 15.494 -6.050 2.134 1.00 72.50 123 HIS A N 1
ATOM 902 C CA . HIS A 1 123 ? 16.426 -7.144 1.888 1.00 72.50 123 HIS A CA 1
ATOM 903 C C . HIS A 1 123 ? 16.483 -7.375 0.375 1.00 72.50 123 HIS A C 1
ATOM 905 O O . HIS A 1 123 ? 15.440 -7.433 -0.275 1.00 72.50 123 HIS A O 1
ATOM 911 N N . GLY A 1 124 ? 17.697 -7.350 -0.178 1.00 57.56 124 GLY A N 1
ATOM 912 C CA . GLY A 1 124 ? 17.951 -7.375 -1.622 1.00 57.56 124 GLY A CA 1
ATOM 913 C C . GLY A 1 124 ? 17.804 -8.749 -2.244 1.00 57.56 124 GLY A C 1
ATOM 914 O O . GLY A 1 124 ? 18.158 -9.732 -1.558 1.00 57.56 124 GLY A O 1
#

Sequence (124 aa):
MGALAVTGPTLKRVGLELGGNAPCVVLDDADLDLAVHAAVVGRFLHQGQICMSSNWIIVDASLQEDFVEAFVERVRQLKVGDPDLADTVIGPLINRRQLEGAVARIEAAKAESIELLLGGAAHG

Organism: Pseudomonas fluorescens (NCBI:txid294)

pLDDT: mean 92.85, std 8.05, range [57.12, 98.69]

Foldseek 3Di:
DVVCCVPPPDPDDDDDLPADQAAQEAEPPDPLVVSLVCLCCLCCQQHNPDSRRHNHYHYDPVCVVVNVVSNQVVNVPAAEDDPVDPRHRHYDDPDPVVVVVVVVVVVVCVVVVNDDPDDDDDDD

Radius of gyration: 17.9 Å; chains: 1; bounding box: 39×37×53 Å